Protein AF-A0A958E4Z6-F1 (afdb_monomer_lite)

Secondary structure (DSSP, 8-state):
-----------HHHHHHHHHTTTS---HHHHHHHHHHHHHHHHPPPTT---HHHHHHHHHHHHHHHHHHHTT-HHHHHHHHHHHHGGGGS-SS-GGGSTTHHHHHHHHHHHHHHHHHHTTS-GGG--HHHHHHHHHHTHHHHHHHHHHHHHHHHHTSHHHHHHHHH--

pLDDT: mean 76.45, std 14.53, range [32.19, 95.38]

Structure (mmCIF, N/CA/C/O backbone):
data_AF-A0A958E4Z6-F1
#
_entry.id   AF-A0A958E4Z6-F1
#
loop_
_atom_site.group_PDB
_atom_site.id
_atom_site.type_symbol
_atom_site.label_atom_id
_atom_site.label_alt_id
_atom_site.label_comp_id
_atom_site.label_asym_id
_atom_site.label_entity_id
_atom_site.label_seq_id
_atom_site.pdbx_PDB_ins_code
_atom_site.Cartn_x
_atom_site.Cartn_y
_atom_site.Cartn_z
_atom_site.occupancy
_atom_site.B_iso_or_equiv
_atom_site.auth_seq_id
_atom_site.auth_comp_id
_atom_site.auth_asym_id
_atom_site.auth_atom_id
_atom_site.pdbx_PDB_model_num
ATOM 1 N N . MET A 1 1 ? 41.060 19.691 -4.385 1.00 38.00 1 MET A N 1
ATOM 2 C CA . MET A 1 1 ? 39.970 18.973 -3.693 1.00 38.00 1 MET A CA 1
ATOM 3 C C . MET A 1 1 ? 38.693 19.755 -3.955 1.00 38.00 1 MET A C 1
ATOM 5 O O . MET A 1 1 ? 38.485 20.779 -3.323 1.00 38.00 1 MET A O 1
ATOM 9 N N . ALA A 1 2 ? 37.932 19.371 -4.981 1.00 32.19 2 ALA A N 1
ATOM 10 C CA . ALA A 1 2 ? 36.699 20.047 -5.381 1.00 32.19 2 ALA A CA 1
ATOM 11 C C . ALA A 1 2 ? 35.555 19.042 -5.245 1.00 32.19 2 ALA A C 1
ATOM 13 O O . ALA A 1 2 ? 35.605 17.959 -5.824 1.00 32.19 2 ALA A O 1
ATOM 14 N N . ILE A 1 3 ? 34.580 19.379 -4.406 1.00 45.16 3 ILE A N 1
ATOM 15 C CA . ILE A 1 3 ? 33.381 18.581 -4.171 1.00 45.16 3 ILE A CA 1
ATOM 16 C C . ILE A 1 3 ? 32.490 18.782 -5.397 1.00 45.16 3 ILE A C 1
ATOM 18 O O . ILE A 1 3 ? 31.992 19.882 -5.625 1.00 45.16 3 ILE A O 1
ATOM 22 N N . ALA A 1 4 ? 32.333 17.734 -6.206 1.00 42.41 4 ALA A N 1
ATOM 23 C CA . ALA A 1 4 ? 31.402 17.708 -7.327 1.00 42.41 4 ALA A CA 1
ATOM 24 C C . ALA A 1 4 ? 29.968 17.641 -6.781 1.00 42.41 4 ALA A C 1
ATOM 26 O O . ALA A 1 4 ? 29.368 16.575 -6.667 1.00 42.41 4 ALA A O 1
ATOM 27 N N . GLY A 1 5 ? 29.436 18.798 -6.388 1.00 42.38 5 GLY A N 1
ATOM 28 C CA . GLY A 1 5 ? 28.010 18.980 -6.164 1.00 42.38 5 GLY A CA 1
ATOM 29 C C . GLY A 1 5 ? 27.301 18.938 -7.511 1.00 42.38 5 GLY A C 1
ATOM 30 O O . GLY A 1 5 ? 27.161 19.968 -8.162 1.00 42.38 5 GLY A O 1
ATOM 31 N N . GLY A 1 6 ? 26.897 17.744 -7.947 1.00 41.69 6 GLY A N 1
ATOM 32 C CA . GLY A 1 6 ? 26.004 17.585 -9.087 1.00 41.69 6 GLY A CA 1
ATOM 33 C C . GLY A 1 6 ? 24.676 18.252 -8.762 1.00 41.69 6 GLY A C 1
ATOM 34 O O . GLY A 1 6 ? 23.868 17.698 -8.018 1.00 41.69 6 GLY A O 1
ATOM 35 N N . GLN A 1 7 ? 24.468 19.465 -9.270 1.00 43.22 7 GLN A N 1
ATOM 36 C CA . GLN A 1 7 ? 23.161 20.097 -9.216 1.00 43.22 7 GLN A CA 1
ATOM 37 C C . GLN A 1 7 ? 22.234 19.287 -10.118 1.00 43.22 7 GLN A C 1
ATOM 39 O O . GLN A 1 7 ? 22.425 19.223 -11.331 1.00 43.22 7 GLN A O 1
ATOM 44 N N . VAL A 1 8 ? 21.260 18.612 -9.511 1.00 53.00 8 VAL A N 1
ATOM 45 C CA . VAL A 1 8 ? 20.144 18.015 -10.240 1.00 53.00 8 VAL A CA 1
ATOM 46 C C . VAL A 1 8 ? 19.345 19.182 -10.813 1.00 53.00 8 VAL A C 1
ATOM 48 O O . VAL A 1 8 ? 18.490 19.747 -10.136 1.00 53.00 8 VAL A O 1
ATOM 51 N N . GLU A 1 9 ? 19.668 19.603 -12.035 1.00 51.69 9 GLU A N 1
ATOM 52 C CA . GLU A 1 9 ? 18.855 20.573 -12.760 1.00 51.69 9 GLU A CA 1
ATOM 53 C C . GLU A 1 9 ? 17.484 19.938 -13.021 1.00 51.69 9 GLU A C 1
ATOM 55 O O . GLU A 1 9 ? 17.344 19.002 -13.818 1.00 51.69 9 GLU A O 1
ATOM 60 N N . LEU A 1 10 ? 16.462 20.434 -12.314 1.00 56.69 10 LEU A N 1
ATOM 61 C CA . LEU A 1 10 ? 15.058 20.215 -12.654 1.00 56.69 10 LEU A CA 1
ATOM 62 C C . LEU A 1 10 ? 14.783 20.937 -13.984 1.00 56.69 10 LEU A C 1
ATOM 64 O O 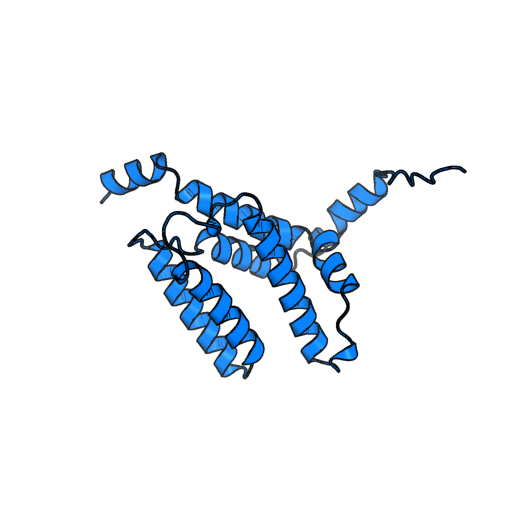. LEU A 1 10 ? 14.264 22.050 -14.018 1.00 56.69 10 LEU A O 1
ATOM 68 N N . SER A 1 11 ? 15.189 20.315 -15.091 1.00 67.69 11 SER A N 1
ATOM 69 C CA . SER A 1 11 ? 14.813 20.756 -16.431 1.00 67.69 11 SER A CA 1
ATOM 70 C C . SER A 1 11 ? 13.293 20.651 -16.584 1.00 67.69 11 SER A C 1
ATOM 72 O O . SER A 1 11 ? 12.691 19.642 -16.200 1.00 67.69 11 SER A O 1
ATOM 74 N N . ALA A 1 12 ? 12.676 21.685 -17.161 1.00 70.81 12 ALA A N 1
ATOM 75 C CA . ALA A 1 12 ? 11.253 21.695 -17.490 1.00 70.81 12 ALA A CA 1
ATOM 76 C C . ALA A 1 12 ? 10.862 20.479 -18.344 1.00 70.81 12 ALA A C 1
ATOM 78 O O . ALA A 1 12 ? 9.780 19.934 -18.160 1.00 70.81 12 ALA A O 1
ATOM 79 N N . ASP A 1 13 ? 11.774 19.982 -19.178 1.00 63.31 13 ASP A N 1
ATOM 80 C CA . ASP A 1 13 ? 11.551 18.808 -20.019 1.00 63.31 13 ASP A CA 1
ATOM 81 C C . ASP A 1 13 ? 11.427 17.530 -19.183 1.00 63.31 13 ASP A C 1
ATOM 83 O O . ASP A 1 13 ? 10.557 16.710 -19.451 1.00 63.31 13 ASP A O 1
ATOM 87 N N . LYS A 1 14 ? 12.206 17.400 -18.099 1.00 62.34 14 LYS A N 1
ATOM 88 C CA . LYS A 1 14 ? 12.083 16.285 -17.142 1.00 62.34 14 LYS A CA 1
ATOM 89 C C . LYS A 1 14 ? 10.817 16.382 -16.299 1.00 62.34 14 LYS A C 1
ATOM 91 O O . LYS A 1 14 ? 10.265 15.356 -15.922 1.00 62.34 14 LYS A O 1
ATOM 96 N N . LEU A 1 15 ? 10.351 17.594 -15.992 1.00 64.25 15 LEU A N 1
ATOM 97 C CA . LEU A 1 15 ? 9.071 17.803 -15.305 1.00 64.25 15 LEU A CA 1
ATOM 98 C C . LEU A 1 15 ? 7.885 17.484 -16.221 1.00 64.25 15 LEU A C 1
ATOM 100 O O . LEU A 1 15 ? 6.901 16.907 -15.767 1.00 64.25 15 LEU A O 1
ATOM 104 N N . ILE A 1 16 ? 7.986 17.837 -17.502 1.00 63.84 16 ILE A N 1
ATOM 105 C CA . ILE A 1 16 ? 6.994 17.531 -18.534 1.00 63.84 16 ILE A CA 1
ATOM 106 C C . ILE A 1 16 ? 6.989 16.027 -18.827 1.00 63.84 16 ILE A C 1
ATOM 108 O O . ILE A 1 16 ? 5.921 15.431 -18.873 1.00 63.84 16 ILE A O 1
ATOM 112 N N . GLU A 1 17 ? 8.150 15.383 -18.936 1.00 62.97 17 GLU A N 1
ATOM 113 C CA . GLU A 1 17 ? 8.277 13.925 -19.014 1.00 62.97 17 GLU A CA 1
ATOM 114 C C . GLU A 1 17 ? 7.684 13.263 -17.761 1.00 62.97 17 GLU A C 1
ATOM 116 O O . GLU A 1 17 ? 6.794 12.433 -17.882 1.00 62.97 17 GLU A O 1
ATOM 121 N N . PHE A 1 18 ? 8.045 13.705 -16.554 1.00 59.22 18 PHE A N 1
ATOM 122 C CA . PHE A 1 18 ? 7.473 13.223 -15.288 1.00 59.22 18 PHE A CA 1
ATOM 123 C C . PHE A 1 18 ? 5.944 13.380 -15.200 1.00 59.22 18 PHE A C 1
ATOM 125 O O . PHE A 1 18 ? 5.259 12.501 -14.669 1.00 59.22 18 PHE A O 1
ATOM 132 N N . ALA A 1 19 ? 5.399 14.485 -15.715 1.00 62.19 19 ALA A N 1
ATOM 133 C CA . ALA A 1 19 ? 3.962 14.741 -15.763 1.00 62.19 19 ALA A CA 1
ATOM 134 C C . ALA A 1 19 ? 3.253 13.882 -16.823 1.00 62.19 19 ALA A C 1
ATOM 136 O O . ALA A 1 19 ? 2.128 13.435 -16.600 1.00 62.19 19 ALA A O 1
ATOM 137 N N . ASN A 1 20 ? 3.917 13.620 -17.949 1.00 58.09 20 ASN A N 1
ATOM 138 C CA . ASN A 1 20 ? 3.346 12.900 -19.082 1.00 58.09 20 ASN A CA 1
ATOM 139 C C . ASN A 1 20 ? 3.538 11.375 -18.996 1.00 58.09 20 ASN A C 1
ATOM 141 O O . ASN A 1 20 ? 2.766 10.641 -19.600 1.00 58.09 20 ASN A O 1
ATOM 145 N N . HIS A 1 21 ? 4.510 10.871 -18.231 1.00 60.38 21 HIS A N 1
ATOM 146 C CA . HIS A 1 21 ? 4.896 9.452 -18.223 1.00 60.38 21 HIS A CA 1
ATOM 147 C C . HIS A 1 21 ? 3.928 8.483 -17.492 1.00 60.38 21 HIS A C 1
ATOM 149 O O . HIS A 1 21 ? 3.845 7.328 -17.906 1.00 60.38 21 HIS A O 1
ATOM 155 N N . PRO A 1 22 ? 3.158 8.866 -16.446 1.00 53.31 22 PRO A N 1
ATOM 156 C CA . PRO A 1 22 ? 2.192 7.961 -15.803 1.00 53.31 22 PRO A CA 1
ATOM 157 C C . PRO A 1 22 ? 0.745 8.143 -16.277 1.00 53.31 22 PRO A C 1
ATOM 159 O O . PRO A 1 22 ? -0.099 7.308 -15.958 1.00 53.31 22 PRO A O 1
ATOM 162 N N . LEU A 1 23 ? 0.446 9.233 -16.990 1.00 53.50 23 LEU A N 1
ATOM 163 C CA . LEU A 1 23 ? -0.899 9.566 -17.477 1.00 53.50 23 LEU A CA 1
ATOM 164 C C . LEU A 1 23 ? -1.094 9.263 -18.969 1.00 53.50 23 LEU A C 1
ATOM 166 O O . LEU A 1 23 ? -2.207 9.424 -19.464 1.00 53.50 23 LEU A O 1
ATOM 170 N N . HIS A 1 24 ? -0.039 8.841 -19.679 1.00 52.75 24 HIS A N 1
ATOM 171 C CA . HIS A 1 24 ? -0.078 8.668 -21.133 1.00 52.75 24 HIS A CA 1
ATOM 172 C C . HIS A 1 24 ? -1.105 7.628 -21.593 1.00 52.75 24 HIS A C 1
ATOM 174 O O . HIS A 1 24 ? -1.703 7.788 -22.655 1.00 52.75 24 HIS A O 1
ATOM 180 N N . ASP A 1 25 ? -1.402 6.635 -20.758 1.00 48.28 25 ASP A N 1
ATOM 181 C CA . ASP A 1 25 ? -2.450 5.677 -21.054 1.00 48.28 25 ASP A CA 1
ATOM 182 C C . ASP A 1 25 ? -3.530 5.824 -19.985 1.00 48.28 25 ASP A C 1
ATOM 184 O O . ASP A 1 25 ? -3.322 5.483 -18.819 1.00 48.28 25 ASP A O 1
ATOM 188 N N . GLY A 1 26 ? -4.717 6.288 -20.379 1.00 56.81 26 GLY A N 1
ATOM 189 C CA . GLY A 1 26 ? -5.963 6.145 -19.616 1.00 56.81 26 GLY A CA 1
ATOM 190 C C . GLY A 1 26 ? -6.376 4.676 -19.446 1.00 56.81 26 GLY A C 1
ATOM 191 O O . GLY A 1 26 ? -7.542 4.327 -19.621 1.00 56.81 26 GLY A O 1
ATOM 192 N N . ASP A 1 27 ? -5.410 3.805 -19.157 1.00 73.81 27 ASP A N 1
ATOM 193 C CA . ASP A 1 27 ? -5.569 2.393 -18.904 1.00 73.81 27 ASP A CA 1
ATOM 194 C C . ASP A 1 27 ? -6.407 2.252 -17.636 1.00 73.81 27 ASP A C 1
ATOM 196 O O . ASP A 1 27 ? -5.992 2.584 -16.519 1.00 73.81 27 ASP A O 1
ATOM 200 N N . VAL A 1 28 ? -7.627 1.757 -17.832 1.00 77.38 28 VAL A N 1
ATOM 201 C CA . VAL A 1 28 ? -8.582 1.430 -16.773 1.00 77.38 28 VAL A CA 1
ATOM 202 C C . VAL A 1 28 ? -7.897 0.619 -15.673 1.00 77.38 28 VAL A C 1
ATOM 204 O O . VAL A 1 28 ? -8.206 0.804 -14.498 1.00 77.38 28 VAL A O 1
ATOM 207 N N . ARG A 1 29 ? -6.907 -0.218 -16.011 1.00 79.19 29 ARG A N 1
ATOM 208 C CA . ARG A 1 29 ? -6.113 -0.966 -15.034 1.00 79.19 29 ARG A CA 1
ATOM 209 C C . ARG A 1 29 ? -5.346 -0.058 -14.072 1.00 79.19 29 ARG A C 1
ATOM 211 O O . ARG A 1 29 ? -5.394 -0.302 -12.868 1.00 79.19 29 ARG A O 1
ATOM 218 N N . THR A 1 30 ? -4.669 0.979 -14.563 1.00 82.50 30 THR A N 1
ATOM 219 C CA . THR A 1 30 ? -3.934 1.942 -13.724 1.00 82.50 30 THR A CA 1
ATOM 220 C C . THR A 1 30 ? -4.888 2.654 -12.771 1.00 82.50 30 THR A C 1
ATOM 222 O O . THR A 1 30 ? -4.624 2.710 -11.570 1.00 82.50 30 THR A O 1
ATOM 225 N N . LEU A 1 31 ? -6.045 3.102 -13.269 1.00 83.94 31 LEU A N 1
ATOM 226 C CA . LEU A 1 31 ? -7.076 3.735 -12.441 1.00 83.94 31 LEU A CA 1
ATOM 227 C C . LEU A 1 31 ? -7.629 2.783 -11.375 1.00 83.94 31 LEU A C 1
ATOM 229 O O . LEU A 1 31 ? -7.743 3.170 -10.214 1.00 83.94 31 LEU A O 1
ATOM 233 N N . LEU A 1 32 ? -7.929 1.533 -11.737 1.00 86.12 32 LEU A N 1
ATOM 234 C CA . LEU A 1 32 ? -8.407 0.520 -10.793 1.00 86.12 32 LEU A CA 1
ATOM 235 C C . LEU A 1 32 ? -7.374 0.230 -9.698 1.00 86.12 32 LEU A C 1
ATOM 237 O O . LEU A 1 32 ? -7.748 0.108 -8.533 1.00 86.12 32 LEU A O 1
ATOM 241 N N . ILE A 1 33 ? -6.085 0.168 -10.045 1.00 85.75 33 ILE A N 1
ATOM 242 C CA . ILE A 1 33 ? -4.998 -0.016 -9.073 1.00 85.75 33 ILE A CA 1
ATOM 243 C C . ILE A 1 33 ? -4.892 1.202 -8.146 1.00 85.75 33 ILE A C 1
ATOM 245 O O . ILE A 1 33 ? -4.808 1.030 -6.930 1.00 85.75 33 ILE A O 1
ATOM 249 N N . CYS A 1 34 ? -4.952 2.426 -8.680 1.00 88.06 34 CYS A N 1
ATOM 250 C CA . CYS A 1 34 ? -4.962 3.643 -7.867 1.00 88.06 34 CYS A CA 1
ATOM 251 C C . CYS A 1 34 ? -6.152 3.662 -6.898 1.00 88.06 34 CYS A C 1
ATOM 253 O O . CYS A 1 34 ? -5.957 3.880 -5.705 1.00 88.06 34 CYS A O 1
ATOM 255 N N . ILE A 1 35 ? -7.364 3.365 -7.379 1.00 88.06 35 ILE A N 1
ATOM 256 C CA . ILE A 1 35 ? -8.569 3.279 -6.540 1.00 88.06 35 ILE A CA 1
ATOM 257 C C . ILE A 1 35 ? -8.383 2.223 -5.449 1.00 88.06 35 ILE A C 1
ATOM 259 O O . ILE A 1 35 ? -8.680 2.497 -4.287 1.00 88.06 35 ILE A O 1
ATOM 263 N N . ALA A 1 36 ? -7.856 1.046 -5.797 1.00 87.50 36 ALA A N 1
ATOM 264 C CA . ALA A 1 36 ? -7.600 -0.022 -4.840 1.00 87.50 36 ALA A CA 1
ATOM 265 C C . ALA A 1 36 ? -6.608 0.410 -3.749 1.00 87.50 36 ALA A C 1
ATOM 267 O O . ALA A 1 36 ? -6.890 0.205 -2.568 1.00 87.50 36 ALA A O 1
ATOM 268 N N . PHE A 1 37 ? -5.493 1.058 -4.108 1.00 89.88 37 PHE A N 1
ATOM 269 C CA . PHE A 1 37 ? -4.532 1.579 -3.129 1.00 89.88 37 PHE A CA 1
ATOM 270 C C . PHE A 1 37 ? -5.130 2.672 -2.249 1.00 89.88 37 PHE A C 1
ATOM 272 O O . PHE A 1 37 ? -4.984 2.619 -1.026 1.00 89.88 37 PHE A O 1
ATOM 279 N N . THR A 1 38 ? -5.841 3.632 -2.841 1.00 89.75 38 THR A N 1
ATOM 280 C CA . THR A 1 38 ? -6.488 4.709 -2.091 1.00 89.75 38 THR A CA 1
ATOM 281 C C . THR A 1 38 ? -7.526 4.155 -1.119 1.00 89.75 38 THR A C 1
ATOM 283 O O . THR A 1 38 ? -7.537 4.554 0.043 1.00 89.75 38 THR A O 1
ATOM 286 N N . TRP A 1 39 ? -8.362 3.203 -1.542 1.00 86.81 39 TRP A N 1
ATOM 287 C CA . TRP A 1 39 ? -9.345 2.555 -0.669 1.00 86.81 39 TRP A CA 1
ATOM 288 C C . TRP A 1 39 ? -8.699 1.727 0.428 1.00 86.81 39 TRP A C 1
ATOM 290 O O . TRP A 1 39 ? -9.118 1.825 1.580 1.00 86.81 39 TRP A O 1
ATOM 300 N N . PHE A 1 40 ? -7.686 0.927 0.091 1.00 86.94 40 PHE A N 1
ATOM 301 C CA . PHE A 1 40 ? -6.973 0.120 1.071 1.00 86.94 40 PHE A CA 1
ATOM 302 C C . PHE A 1 40 ? -6.366 1.005 2.164 1.00 86.94 40 PHE A C 1
ATOM 304 O O . PHE A 1 40 ? -6.551 0.716 3.342 1.00 86.94 40 PHE A O 1
ATOM 311 N N . MET A 1 41 ? -5.724 2.115 1.785 1.00 89.00 41 MET A N 1
ATOM 312 C CA . MET A 1 41 ? -5.149 3.065 2.740 1.00 89.00 41 MET A CA 1
ATOM 313 C C . MET A 1 41 ? -6.200 3.842 3.527 1.00 89.00 41 MET A C 1
ATOM 315 O O . MET A 1 41 ? -6.046 4.010 4.730 1.00 89.00 41 MET A O 1
ATOM 319 N N . ALA A 1 42 ? -7.286 4.277 2.883 1.00 85.38 42 ALA A N 1
ATOM 320 C CA . ALA A 1 42 ? -8.360 5.012 3.549 1.00 85.38 42 ALA A CA 1
ATOM 321 C C . ALA A 1 42 ? -9.101 4.151 4.585 1.00 85.38 42 ALA A C 1
ATOM 323 O O . ALA A 1 42 ? -9.495 4.637 5.646 1.00 85.38 42 ALA A O 1
ATOM 324 N N . LEU A 1 43 ? -9.300 2.866 4.274 1.00 81.69 43 LEU A N 1
ATOM 325 C CA . LEU A 1 43 ? -9.983 1.904 5.139 1.00 81.69 43 LEU A CA 1
ATOM 326 C C . LEU A 1 43 ? -9.047 1.196 6.116 1.00 81.69 43 LEU A C 1
ATOM 328 O O . LEU A 1 43 ? -9.553 0.453 6.961 1.00 81.69 43 LEU A O 1
ATOM 332 N N . PHE A 1 44 ? -7.729 1.395 6.000 1.00 82.75 44 PHE A N 1
ATOM 333 C CA . PHE A 1 44 ? -6.747 0.741 6.856 1.00 82.75 44 PHE A CA 1
ATOM 334 C C . PHE A 1 44 ? -7.154 0.945 8.322 1.00 82.75 44 PHE A C 1
ATOM 336 O O . PHE A 1 44 ? -7.440 2.076 8.724 1.00 82.75 44 PHE A O 1
ATOM 343 N N . PRO A 1 45 ? -7.345 -0.134 9.096 1.00 71.88 45 PRO A N 1
ATOM 344 C CA . PRO A 1 45 ? -8.154 -0.044 10.291 1.00 71.88 45 PRO A CA 1
ATOM 345 C C . PRO A 1 45 ? -7.341 0.587 11.412 1.00 71.88 45 PRO A C 1
ATOM 347 O O . PRO A 1 45 ? -6.248 0.124 11.726 1.00 71.88 45 PRO A O 1
ATOM 350 N N . ASP A 1 46 ? -7.919 1.592 12.064 1.00 69.75 46 ASP A N 1
ATOM 351 C CA . ASP A 1 46 ? -7.444 1.998 13.380 1.00 69.75 46 ASP A CA 1
ATOM 352 C C . ASP A 1 46 ? -7.901 0.955 14.416 1.00 69.75 46 ASP A C 1
ATOM 354 O O . ASP A 1 46 ? -9.047 0.480 14.396 1.00 69.75 46 ASP A O 1
ATOM 358 N N . VAL A 1 47 ? -6.988 0.580 15.306 1.00 57.31 47 VAL A N 1
ATOM 359 C CA . VAL A 1 47 ? -7.153 -0.478 16.315 1.00 57.31 47 VAL A CA 1
ATOM 360 C C . VAL A 1 47 ? -8.259 -0.126 17.302 1.00 57.31 47 VAL A C 1
ATOM 362 O O . VAL A 1 47 ? -9.003 -0.999 17.755 1.00 57.31 47 VAL A O 1
ATOM 365 N N . ASP A 1 48 ? -8.421 1.165 17.576 1.00 59.25 48 ASP A N 1
ATOM 366 C CA . ASP A 1 48 ? -9.168 1.646 18.733 1.00 59.25 48 ASP A CA 1
ATOM 367 C C . ASP A 1 48 ? -10.660 1.912 18.476 1.00 59.25 48 ASP A C 1
ATOM 369 O O . ASP A 1 48 ? -11.376 2.317 19.393 1.00 59.25 48 ASP A O 1
ATOM 373 N N . THR A 1 49 ? -11.185 1.679 17.263 1.00 58.25 49 THR A N 1
ATOM 374 C CA . THR A 1 49 ? -12.593 2.000 16.957 1.00 58.25 49 THR A CA 1
ATOM 375 C C . THR A 1 49 ? -13.414 0.805 16.463 1.00 58.25 49 THR A C 1
ATOM 377 O O . THR A 1 49 ? -13.128 0.184 15.440 1.00 58.25 49 THR A O 1
ATOM 380 N N . GLU A 1 50 ? -14.521 0.505 17.157 1.00 65.25 50 GLU A N 1
ATOM 381 C CA . GLU A 1 50 ? -15.609 -0.380 16.697 1.00 65.25 50 GLU A CA 1
ATOM 382 C C . GLU A 1 50 ? -16.373 0.273 15.525 1.00 65.25 50 GLU A C 1
ATOM 384 O O . GLU A 1 50 ? -17.533 0.673 15.626 1.00 65.25 50 GLU A O 1
ATOM 389 N N . SER A 1 51 ? -15.704 0.458 14.387 1.00 70.81 51 SER A N 1
ATOM 390 C CA . SER A 1 51 ? -16.217 1.261 13.280 1.00 70.81 51 SER A CA 1
ATOM 391 C C . SER A 1 51 ? -16.669 0.410 12.082 1.00 70.81 51 SER A C 1
ATOM 393 O O . SER A 1 51 ? -16.179 -0.694 11.831 1.00 70.81 51 SER A O 1
ATOM 395 N N . ARG A 1 52 ? -17.645 0.924 11.312 1.00 75.38 52 ARG A N 1
ATOM 396 C CA . ARG A 1 52 ? -18.067 0.320 10.031 1.00 75.38 52 ARG A CA 1
ATOM 397 C C . ARG A 1 52 ? -16.881 0.162 9.049 1.00 75.38 52 ARG A C 1
ATOM 399 O O . ARG A 1 52 ? -16.760 -0.939 8.514 1.00 75.38 52 ARG A O 1
ATOM 406 N N . PRO A 1 53 ? -15.980 1.157 8.870 1.00 75.25 53 PRO A N 1
ATOM 407 C CA . PRO A 1 53 ? -14.766 1.009 8.058 1.00 75.25 53 PRO A CA 1
ATOM 408 C C . PRO A 1 53 ? -13.865 -0.148 8.497 1.00 75.25 53 PRO A C 1
ATOM 410 O O . PRO A 1 53 ? -13.471 -0.942 7.649 1.00 75.25 53 PRO A O 1
ATOM 413 N N . ARG A 1 54 ? -13.642 -0.340 9.809 1.00 78.81 54 ARG A N 1
ATOM 414 C CA . ARG A 1 54 ? -12.879 -1.490 10.329 1.00 78.81 54 ARG A CA 1
ATOM 415 C C . ARG A 1 54 ? -13.476 -2.813 9.852 1.00 78.81 54 ARG A C 1
ATOM 417 O O . ARG A 1 54 ? -12.762 -3.661 9.323 1.00 78.81 54 ARG A O 1
ATOM 424 N N . LYS A 1 55 ? -14.793 -2.995 10.006 1.00 83.69 55 LYS A N 1
ATOM 425 C CA . LYS A 1 55 ? -15.489 -4.216 9.554 1.00 83.69 55 LYS A CA 1
ATOM 426 C C . LYS A 1 55 ? -15.385 -4.398 8.035 1.00 83.69 55 LYS A C 1
ATOM 428 O O . LYS A 1 55 ? -15.212 -5.524 7.579 1.00 83.69 55 LYS A O 1
ATOM 433 N N . MET A 1 56 ? -15.479 -3.315 7.261 1.00 83.62 56 MET A N 1
ATOM 434 C CA . MET A 1 56 ? -15.315 -3.358 5.804 1.00 83.62 56 MET A CA 1
ATOM 435 C C . MET A 1 56 ? -13.897 -3.757 5.398 1.00 83.62 56 MET A C 1
ATOM 437 O O . MET A 1 56 ? -13.759 -4.631 4.548 1.00 83.62 56 MET A O 1
ATOM 441 N N . PHE A 1 57 ? -12.867 -3.202 6.041 1.00 87.00 57 PHE A N 1
ATOM 442 C CA . PHE A 1 57 ? -11.477 -3.573 5.788 1.00 87.00 57 PHE A CA 1
ATOM 443 C C . PHE A 1 57 ? -11.242 -5.062 6.018 1.00 87.00 57 PHE A C 1
ATOM 445 O O . PHE A 1 57 ? -10.750 -5.740 5.128 1.00 87.00 57 PHE A O 1
ATOM 452 N N . HIS A 1 58 ? -11.655 -5.602 7.168 1.00 87.38 58 HIS A N 1
ATOM 453 C CA . HIS A 1 58 ? -11.427 -7.018 7.476 1.00 87.38 58 HIS A CA 1
ATOM 454 C C . HIS A 1 58 ? -12.183 -7.946 6.513 1.00 87.38 58 HIS A C 1
ATOM 456 O O . HIS A 1 58 ? -11.662 -8.990 6.131 1.00 87.38 58 HIS A O 1
ATOM 462 N N . ARG A 1 59 ? -13.385 -7.554 6.062 1.00 90.75 59 ARG A N 1
ATOM 463 C CA . ARG A 1 59 ? -14.120 -8.280 5.012 1.00 90.75 59 ARG A CA 1
ATOM 464 C C . ARG A 1 59 ? -13.386 -8.233 3.671 1.00 90.75 59 ARG A C 1
ATOM 466 O O . ARG A 1 59 ? -13.246 -9.269 3.032 1.00 90.75 59 ARG A O 1
ATOM 473 N N . ALA A 1 60 ? -12.901 -7.062 3.261 1.00 88.31 60 ALA A N 1
ATOM 474 C CA . ALA A 1 60 ? -12.131 -6.904 2.029 1.00 88.31 60 ALA A CA 1
ATOM 475 C C . ALA A 1 60 ? -10.807 -7.682 2.087 1.00 88.31 60 ALA A C 1
ATOM 477 O O . ALA A 1 60 ? -10.467 -8.379 1.136 1.00 88.31 60 ALA A O 1
ATOM 478 N N . ALA A 1 61 ? -10.106 -7.635 3.221 1.00 90.62 61 ALA A N 1
ATOM 479 C CA . ALA A 1 61 ? -8.883 -8.388 3.461 1.00 90.62 61 ALA A CA 1
ATOM 480 C C . ALA A 1 61 ? -9.132 -9.901 3.399 1.00 90.62 61 ALA A C 1
ATOM 482 O O . ALA A 1 61 ? -8.376 -10.615 2.750 1.00 90.62 61 ALA A O 1
ATOM 483 N N . PHE A 1 62 ? -10.225 -10.390 3.995 1.00 93.38 62 PHE A N 1
ATOM 484 C CA . PHE A 1 62 ? -10.620 -11.797 3.905 1.00 93.38 62 PHE A CA 1
ATOM 485 C C . PHE A 1 62 ? -10.885 -12.239 2.458 1.00 93.38 62 PHE A C 1
ATOM 487 O O . PHE A 1 62 ? -10.398 -13.287 2.030 1.00 93.38 62 PHE A O 1
ATOM 494 N N . VAL A 1 63 ? -11.606 -11.426 1.678 1.00 94.69 63 VAL A N 1
ATOM 495 C CA . VAL A 1 63 ? -11.833 -11.691 0.248 1.00 94.69 63 VAL A CA 1
ATOM 496 C C . VAL A 1 63 ? -10.509 -11.703 -0.519 1.00 94.69 63 VAL A C 1
ATOM 498 O O . VAL A 1 63 ? -10.260 -12.643 -1.267 1.00 94.69 63 VAL A O 1
ATOM 501 N N . ALA A 1 64 ? -9.632 -10.719 -0.302 1.00 90.00 64 ALA A N 1
ATOM 502 C CA . ALA A 1 64 ? -8.327 -10.651 -0.960 1.00 90.00 64 ALA A CA 1
ATOM 503 C C . ALA A 1 64 ? -7.451 -11.878 -0.647 1.00 90.00 64 ALA A C 1
ATOM 505 O O . ALA A 1 64 ? -6.893 -12.478 -1.562 1.00 90.00 64 ALA A O 1
ATOM 506 N N . ILE A 1 65 ? -7.394 -12.305 0.618 1.00 93.31 65 ILE A N 1
ATOM 507 C CA . ILE A 1 65 ? -6.685 -13.524 1.039 1.00 93.31 65 ILE A CA 1
ATOM 508 C C . ILE A 1 65 ? -7.271 -14.759 0.345 1.00 93.31 65 ILE A C 1
ATOM 510 O O . ILE A 1 65 ? -6.520 -15.591 -0.156 1.00 93.31 65 ILE A O 1
ATOM 514 N N . THR A 1 66 ? -8.600 -14.859 0.259 1.00 95.00 66 THR A N 1
ATOM 515 C CA . THR A 1 66 ? -9.281 -15.979 -0.412 1.00 95.00 66 THR A CA 1
ATOM 516 C C . THR A 1 66 ? -8.949 -16.027 -1.907 1.00 95.00 66 THR A C 1
ATOM 518 O O . THR A 1 66 ? -8.697 -17.102 -2.448 1.00 95.00 66 THR A O 1
ATOM 521 N N . ILE A 1 67 ? -8.897 -14.868 -2.572 1.00 92.44 67 ILE A N 1
ATOM 522 C CA . ILE A 1 67 ? -8.488 -14.755 -3.978 1.00 92.44 67 ILE A CA 1
ATOM 523 C C . ILE A 1 67 ? -7.032 -15.208 -4.149 1.00 92.44 67 ILE A C 1
ATOM 525 O O . ILE A 1 67 ? -6.748 -16.030 -5.016 1.00 92.44 67 ILE A O 1
ATOM 529 N N . LEU A 1 68 ? -6.111 -14.720 -3.311 1.00 90.94 68 LEU A N 1
ATOM 530 C CA . LEU A 1 68 ? -4.695 -15.103 -3.378 1.00 90.94 68 LEU A CA 1
ATOM 531 C C . LEU A 1 68 ? -4.499 -16.606 -3.145 1.00 90.94 68 LEU A C 1
ATOM 533 O O . LEU A 1 68 ? -3.721 -17.238 -3.858 1.00 90.94 68 LEU A O 1
ATOM 537 N N . TRP A 1 69 ? -5.244 -17.187 -2.201 1.00 93.69 69 TRP A N 1
ATOM 538 C CA . TRP A 1 69 ? -5.260 -18.628 -1.961 1.00 93.69 69 TRP A CA 1
ATOM 539 C C . TRP A 1 69 ? -5.740 -19.412 -3.190 1.00 93.69 69 TRP A C 1
ATOM 541 O O . TRP A 1 69 ? -5.080 -20.369 -3.587 1.00 93.69 69 TRP A O 1
ATOM 551 N N . TYR A 1 70 ? -6.834 -18.980 -3.828 1.00 95.38 70 TYR A N 1
ATOM 552 C CA . TYR A 1 70 ? -7.378 -19.624 -5.031 1.00 95.38 70 TYR A CA 1
ATOM 553 C C . TYR A 1 70 ? -6.374 -19.644 -6.194 1.00 95.38 70 TYR A C 1
ATOM 555 O O . TYR A 1 70 ? -6.282 -20.630 -6.923 1.00 95.38 70 TYR A O 1
ATOM 563 N N . PHE A 1 71 ? -5.578 -18.582 -6.340 1.00 91.06 71 PHE A N 1
ATOM 564 C CA . PHE A 1 71 ? -4.522 -18.491 -7.352 1.00 91.06 71 PHE A CA 1
ATOM 565 C C . PHE A 1 71 ? -3.182 -19.114 -6.922 1.00 91.06 71 PHE A C 1
ATOM 567 O O . PHE A 1 71 ? -2.192 -18.964 -7.634 1.00 91.06 71 PHE A O 1
ATOM 574 N N . ASN A 1 72 ? -3.130 -19.823 -5.787 1.00 89.19 72 ASN A N 1
ATOM 575 C CA . ASN A 1 72 ? -1.915 -20.419 -5.209 1.00 89.19 72 ASN A CA 1
ATOM 576 C C . ASN A 1 72 ? -0.778 -19.409 -4.948 1.00 89.19 72 ASN A C 1
ATOM 578 O O . ASN A 1 72 ? 0.393 -19.777 -4.873 1.00 89.19 72 ASN A O 1
ATOM 582 N N . ALA A 1 73 ? -1.110 -18.127 -4.780 1.00 84.56 73 ALA A N 1
ATOM 583 C CA . ALA A 1 73 ? -0.156 -17.050 -4.530 1.00 84.56 73 ALA A CA 1
ATOM 584 C C . ALA A 1 73 ? 0.166 -16.938 -3.028 1.00 84.56 73 ALA A C 1
ATOM 586 O O . ALA A 1 73 ? -0.068 -15.902 -2.401 1.00 84.56 73 ALA A O 1
ATOM 587 N N . TYR A 1 74 ? 0.661 -18.023 -2.426 1.00 87.88 74 TYR A N 1
ATOM 588 C CA . TYR A 1 74 ? 0.787 -18.142 -0.969 1.00 87.88 74 TYR A CA 1
ATOM 589 C C . TYR A 1 74 ? 1.788 -17.162 -0.347 1.00 87.88 74 TYR A C 1
ATOM 591 O O . TYR A 1 74 ? 1.549 -16.680 0.759 1.00 87.88 74 TYR A O 1
ATOM 599 N N . ASP A 1 75 ? 2.855 -16.803 -1.061 1.00 83.94 75 ASP A N 1
ATOM 600 C CA . ASP A 1 75 ? 3.830 -15.818 -0.579 1.00 83.94 75 ASP A CA 1
ATOM 601 C C . ASP A 1 75 ? 3.202 -14.422 -0.477 1.00 83.94 75 ASP A C 1
ATOM 603 O O . ASP A 1 75 ? 3.300 -13.748 0.551 1.00 83.94 75 ASP A O 1
ATOM 607 N N . LEU A 1 76 ? 2.475 -14.008 -1.522 1.00 83.12 76 LEU A N 1
ATOM 608 C CA . LEU A 1 76 ? 1.732 -12.746 -1.533 1.00 83.12 76 LEU A CA 1
ATOM 609 C C . LEU A 1 76 ? 0.605 -12.758 -0.500 1.00 83.12 76 LEU A C 1
ATOM 611 O O . LEU A 1 76 ? 0.368 -11.748 0.159 1.00 83.12 76 LEU A O 1
ATOM 615 N N . MET A 1 77 ? -0.060 -13.901 -0.325 1.00 89.50 77 MET A N 1
ATOM 616 C CA . MET A 1 77 ? -1.067 -14.098 0.713 1.00 89.50 77 MET A CA 1
ATOM 617 C C . MET A 1 77 ? -0.473 -13.884 2.107 1.00 89.50 77 MET A C 1
ATOM 619 O O . MET A 1 77 ? -1.061 -13.155 2.903 1.00 89.50 77 MET A O 1
ATOM 623 N N . ALA A 1 78 ? 0.688 -14.476 2.398 1.00 88.38 78 ALA A N 1
ATOM 624 C CA . ALA A 1 78 ? 1.365 -14.328 3.681 1.00 88.38 78 ALA A CA 1
ATOM 625 C C . ALA A 1 78 ? 1.785 -12.873 3.928 1.00 88.38 78 ALA A C 1
ATOM 627 O O . ALA A 1 78 ? 1.480 -12.321 4.985 1.00 88.38 78 ALA A O 1
ATOM 628 N N . LEU A 1 79 ? 2.407 -12.222 2.938 1.00 87.50 79 LEU A N 1
ATOM 629 C CA . LEU A 1 79 ? 2.782 -10.808 3.023 1.00 87.50 79 LEU A CA 1
ATOM 630 C C . LEU A 1 79 ? 1.562 -9.910 3.260 1.00 87.50 79 LEU A C 1
ATOM 632 O O . LEU A 1 79 ? 1.571 -9.071 4.160 1.00 87.50 79 LEU A O 1
ATOM 636 N N . PHE A 1 80 ? 0.489 -10.112 2.495 1.00 87.94 80 PHE A N 1
ATOM 637 C CA . PHE A 1 80 ? -0.738 -9.336 2.636 1.00 87.94 80 PHE A CA 1
ATOM 638 C C . PHE A 1 80 ? -1.394 -9.555 4.003 1.00 87.94 80 PHE A C 1
ATOM 640 O O . PHE A 1 80 ? -1.802 -8.591 4.650 1.00 87.94 80 PHE A O 1
ATOM 647 N N . ALA A 1 81 ? -1.464 -10.802 4.475 1.00 89.75 81 ALA A N 1
ATOM 648 C CA . ALA A 1 81 ? -2.014 -11.127 5.785 1.00 89.75 81 ALA A CA 1
ATOM 649 C C . ALA A 1 81 ? -1.207 -10.473 6.917 1.00 89.75 81 ALA A C 1
ATOM 651 O O . ALA A 1 81 ? -1.810 -9.889 7.815 1.00 89.75 81 ALA A O 1
ATOM 652 N N . LEU A 1 82 ? 0.132 -10.496 6.846 1.00 88.62 82 LEU A N 1
ATOM 653 C CA . LEU A 1 82 ? 1.010 -9.819 7.809 1.00 88.62 82 LEU A CA 1
ATOM 654 C C . LEU A 1 82 ? 0.742 -8.310 7.863 1.00 88.62 82 LEU A C 1
ATOM 656 O O . LEU A 1 82 ? 0.616 -7.741 8.946 1.00 88.62 82 LEU A O 1
ATOM 660 N N . VAL A 1 83 ? 0.598 -7.665 6.704 1.00 87.12 83 VAL A N 1
ATOM 661 C CA . VAL A 1 83 ? 0.263 -6.235 6.633 1.00 87.12 83 VAL A CA 1
ATOM 662 C C . VAL A 1 83 ? -1.142 -5.964 7.179 1.00 87.12 83 VAL A C 1
ATOM 664 O O . VAL A 1 83 ? -1.341 -4.995 7.909 1.00 87.12 83 VAL A O 1
ATOM 667 N N . ALA A 1 84 ? -2.118 -6.821 6.873 1.00 87.62 84 ALA A N 1
ATOM 668 C CA . ALA A 1 84 ? -3.500 -6.658 7.319 1.00 87.62 84 ALA A CA 1
ATOM 669 C C . ALA A 1 84 ? -3.663 -6.799 8.842 1.00 87.62 84 ALA A C 1
ATOM 671 O O . ALA A 1 84 ? -4.533 -6.145 9.416 1.00 87.62 84 ALA A O 1
ATOM 672 N N . ILE A 1 85 ? -2.832 -7.619 9.500 1.00 86.62 85 ILE A N 1
ATOM 673 C CA . ILE A 1 85 ? -2.826 -7.748 10.966 1.00 86.62 85 ILE A CA 1
ATOM 674 C C . ILE A 1 85 ? -1.941 -6.712 11.663 1.00 86.62 85 ILE A C 1
ATOM 676 O O . ILE A 1 85 ? -2.070 -6.543 12.872 1.00 86.62 85 ILE A O 1
ATOM 680 N N . ALA A 1 86 ? -1.069 -6.006 10.937 1.00 83.38 86 ALA A N 1
ATOM 681 C CA . ALA A 1 86 ? -0.130 -5.037 11.506 1.00 83.38 86 ALA A CA 1
ATOM 682 C C . ALA A 1 86 ? -0.770 -3.978 12.430 1.00 83.38 86 ALA A C 1
ATOM 684 O O . ALA A 1 86 ? -0.144 -3.633 13.435 1.00 83.38 86 ALA A O 1
ATOM 685 N N . PRO A 1 87 ? -2.005 -3.494 12.183 1.00 76.94 87 PRO A N 1
ATOM 686 C CA . PRO A 1 87 ? -2.699 -2.626 13.128 1.00 76.94 87 PRO A CA 1
ATOM 687 C C . PRO A 1 87 ? -2.859 -3.288 14.496 1.00 76.94 87 PRO A C 1
ATOM 689 O O . PRO A 1 87 ? -2.489 -2.705 15.505 1.00 76.94 87 PRO A O 1
ATOM 692 N N . LEU A 1 88 ? -3.307 -4.546 14.545 1.00 78.19 88 LEU A N 1
ATOM 693 C CA . LEU A 1 88 ? -3.634 -5.270 15.783 1.00 78.19 88 LEU A CA 1
ATOM 694 C C . LEU A 1 88 ? -2.436 -5.457 16.730 1.00 78.19 88 LEU A C 1
ATOM 696 O O . LEU A 1 88 ? -2.630 -5.781 17.900 1.00 78.19 88 LEU A O 1
ATOM 700 N N . LEU A 1 89 ? -1.209 -5.275 16.235 1.00 76.81 89 LEU A N 1
ATOM 701 C CA . LEU A 1 89 ? 0.025 -5.479 16.992 1.00 76.81 89 LEU A CA 1
ATOM 702 C C . LEU A 1 89 ? 0.374 -4.316 17.932 1.00 76.81 89 LEU A C 1
ATOM 704 O O . LEU A 1 89 ? 1.300 -4.446 18.733 1.00 76.81 89 LEU A O 1
ATOM 708 N N . HIS A 1 90 ? -0.338 -3.189 17.868 1.00 68.94 90 HIS A N 1
ATOM 709 C CA . HIS A 1 90 ? -0.060 -2.039 18.726 1.00 68.94 90 HIS A CA 1
ATOM 710 C C . HIS A 1 90 ? -1.335 -1.423 19.318 1.00 68.94 90 HIS A C 1
ATOM 712 O O . HIS A 1 90 ? -2.405 -1.511 18.730 1.00 68.94 90 HIS A O 1
ATOM 718 N N . LYS A 1 91 ? -1.229 -0.800 20.498 1.00 60.62 91 LYS A N 1
ATOM 719 C CA . LYS A 1 91 ? -2.323 -0.054 21.147 1.00 60.62 91 LYS A CA 1
ATOM 720 C C . LYS A 1 91 ? -2.196 1.437 20.826 1.00 60.6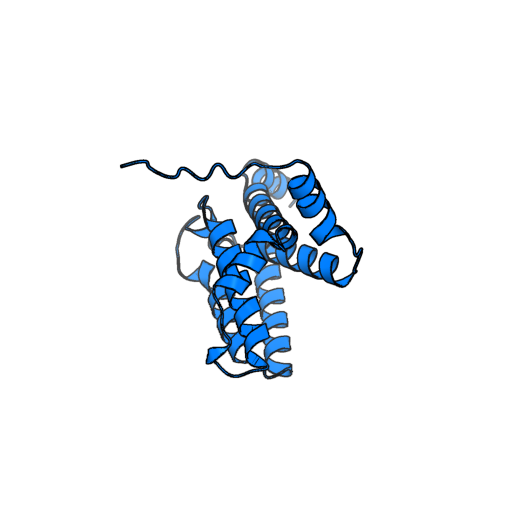2 91 LYS A C 1
ATOM 722 O O . LYS A 1 91 ? -1.079 1.939 20.849 1.00 60.62 91 LYS A O 1
ATOM 727 N N . HIS A 1 92 ? -3.329 2.126 20.658 1.00 54.56 92 HIS A N 1
ATOM 728 C CA . HIS A 1 92 ? -3.455 3.589 20.594 1.00 54.56 92 HIS A CA 1
ATOM 729 C C . HIS A 1 92 ? -2.800 4.310 19.415 1.00 54.56 92 HIS A C 1
ATOM 731 O O . HIS A 1 92 ? -1.591 4.501 19.435 1.00 54.56 92 HIS A O 1
ATOM 737 N N . ARG A 1 93 ? -3.626 4.783 18.450 1.00 60.72 93 ARG A N 1
ATOM 738 C CA . ARG A 1 93 ? -3.326 5.813 17.413 1.00 60.72 93 ARG A CA 1
ATOM 739 C C . ARG A 1 93 ? -1.863 5.834 16.947 1.00 60.72 93 ARG A C 1
ATOM 741 O O . ARG A 1 93 ? -1.202 6.871 16.936 1.00 60.72 93 ARG A O 1
ATOM 748 N N . GLY A 1 94 ? -1.338 4.640 16.696 1.00 68.88 94 GLY A N 1
ATOM 749 C CA . GLY A 1 94 ? 0.083 4.378 16.841 1.00 68.88 94 GLY A CA 1
ATOM 750 C C . GLY A 1 94 ? 0.881 4.798 15.622 1.00 68.88 94 GLY A C 1
ATOM 751 O O . GLY A 1 94 ? 0.705 5.866 15.039 1.00 68.88 94 GLY A O 1
ATOM 752 N N . TRP A 1 95 ? 1.757 3.898 15.191 1.00 72.00 95 TRP A N 1
ATOM 753 C CA . TRP A 1 95 ? 2.572 4.103 14.003 1.00 72.00 95 TRP A CA 1
ATOM 754 C C . TRP A 1 95 ? 1.738 4.384 12.746 1.00 72.00 95 TRP A C 1
ATOM 756 O O . TRP A 1 95 ? 2.266 5.015 11.852 1.00 72.00 95 TRP A O 1
ATOM 766 N N . THR A 1 96 ? 0.456 3.999 12.686 1.00 74.62 96 THR A N 1
ATOM 767 C CA . THR A 1 96 ? -0.442 4.255 11.547 1.00 74.62 96 THR A CA 1
ATOM 768 C C . THR A 1 96 ? -0.849 5.716 11.381 1.00 74.62 96 THR A C 1
ATOM 770 O O . THR A 1 96 ? -1.356 6.068 10.326 1.00 74.62 96 THR A O 1
ATOM 773 N N . HIS A 1 97 ? -0.632 6.575 12.378 1.00 76.00 97 HIS A N 1
ATOM 774 C CA . HIS A 1 97 ? -0.868 8.022 12.274 1.00 76.00 97 HIS A CA 1
ATOM 775 C C . HIS A 1 97 ? 0.432 8.815 12.143 1.00 76.00 97 HIS A C 1
ATOM 777 O O . HIS A 1 97 ? 0.414 10.045 12.068 1.00 76.00 97 HIS A O 1
ATOM 783 N N . ALA A 1 98 ? 1.576 8.132 12.134 1.00 81.12 98 ALA A N 1
ATOM 784 C CA . ALA A 1 98 ? 2.861 8.794 12.049 1.00 81.12 98 ALA A CA 1
ATOM 785 C C . ALA A 1 98 ? 3.056 9.406 10.649 1.00 81.12 98 ALA A C 1
ATOM 787 O O . ALA A 1 98 ? 2.646 8.843 9.634 1.00 81.12 98 ALA A O 1
ATOM 788 N N . TRP A 1 99 ? 3.751 10.541 10.568 1.00 79.75 99 TRP A N 1
ATOM 789 C CA . TRP A 1 99 ? 4.013 11.207 9.288 1.00 79.75 99 TRP A CA 1
ATOM 790 C C . TRP A 1 99 ? 4.773 10.358 8.233 1.00 79.75 99 TRP A C 1
ATOM 792 O O . TRP A 1 99 ? 4.529 10.584 7.046 1.00 79.75 99 TRP A O 1
ATOM 802 N N . PRO A 1 100 ? 5.651 9.379 8.576 1.00 85.62 100 PRO A N 1
ATOM 803 C CA . PRO A 1 100 ? 6.355 8.587 7.571 1.00 85.62 100 PRO A CA 1
ATOM 804 C C . PRO A 1 100 ? 5.574 7.340 7.118 1.00 85.62 100 PRO A C 1
ATOM 806 O O . PRO A 1 100 ? 6.004 6.650 6.197 1.00 85.62 100 PRO A O 1
ATOM 809 N N . THR A 1 101 ? 4.424 7.044 7.726 1.00 85.81 101 THR A N 1
ATOM 810 C CA . THR A 1 101 ? 3.599 5.860 7.427 1.00 85.81 101 THR A CA 1
ATOM 811 C C . THR A 1 101 ? 3.262 5.674 5.947 1.00 85.81 101 THR A C 1
ATOM 813 O O . THR A 1 101 ? 3.460 4.566 5.445 1.00 85.81 101 THR A O 1
ATOM 816 N N . PRO A 1 102 ? 2.791 6.696 5.202 1.00 88.12 102 PRO A N 1
ATOM 817 C CA . PRO A 1 102 ? 2.445 6.487 3.799 1.00 88.12 102 PRO A CA 1
ATOM 818 C C . PRO A 1 102 ? 3.677 6.140 2.953 1.00 88.12 102 PRO A C 1
ATOM 820 O O . PRO A 1 102 ? 3.577 5.332 2.032 1.00 88.12 102 PRO A O 1
ATOM 823 N N . TRP A 1 103 ? 4.852 6.673 3.302 1.00 89.00 103 TRP A N 1
ATOM 824 C CA . TRP A 1 103 ? 6.119 6.355 2.639 1.00 89.00 103 TRP A CA 1
ATOM 825 C C . TRP A 1 103 ? 6.583 4.931 2.944 1.00 89.00 103 TRP A C 1
ATOM 827 O O . TRP A 1 103 ? 7.047 4.227 2.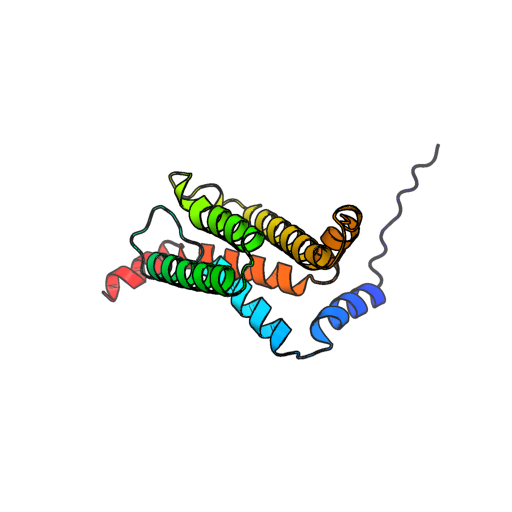049 1.00 89.00 103 TRP A O 1
ATOM 837 N N . PHE A 1 104 ? 6.401 4.475 4.185 1.00 88.88 104 PHE A N 1
ATOM 838 C CA . PHE A 1 104 ? 6.673 3.091 4.564 1.00 88.88 104 PHE A CA 1
ATOM 839 C C . PHE A 1 104 ? 5.787 2.107 3.789 1.00 88.88 104 PHE A C 1
ATOM 841 O O . PHE A 1 104 ? 6.282 1.116 3.253 1.00 88.88 104 PHE A O 1
ATOM 848 N N . PHE A 1 105 ? 4.494 2.408 3.645 1.00 88.31 105 PHE A N 1
ATOM 849 C CA . PHE A 1 105 ? 3.608 1.594 2.817 1.00 88.31 105 PHE A CA 1
ATOM 850 C C . PHE A 1 105 ? 3.967 1.644 1.332 1.00 88.31 105 PHE A C 1
ATOM 852 O O . PHE A 1 105 ? 3.955 0.600 0.683 1.00 88.31 105 PHE A O 1
ATOM 859 N N . ALA A 1 106 ? 4.325 2.813 0.794 1.00 89.62 106 ALA A N 1
ATOM 860 C CA . ALA A 1 106 ? 4.808 2.923 -0.581 1.00 89.62 106 ALA A CA 1
ATOM 861 C C . ALA A 1 106 ? 6.035 2.031 -0.821 1.00 89.62 106 ALA A C 1
ATOM 863 O O . ALA A 1 106 ? 6.084 1.325 -1.827 1.00 89.62 106 ALA A O 1
ATOM 864 N N . LEU A 1 107 ? 6.972 1.981 0.132 1.00 90.69 107 LEU A N 1
ATOM 865 C CA . LEU A 1 107 ? 8.125 1.084 0.071 1.00 90.69 107 LEU A CA 1
ATOM 866 C C . LEU A 1 107 ? 7.713 -0.395 0.114 1.00 90.69 107 LEU A C 1
ATOM 868 O O . LEU A 1 107 ? 8.193 -1.175 -0.706 1.00 90.69 107 LEU A O 1
ATOM 872 N N . ILE A 1 108 ? 6.808 -0.788 1.020 1.00 88.19 108 ILE A N 1
ATOM 873 C CA . ILE A 1 108 ? 6.299 -2.171 1.085 1.00 88.19 108 ILE A CA 1
ATOM 874 C C . ILE A 1 108 ? 5.673 -2.577 -0.250 1.00 88.19 108 ILE A C 1
ATOM 876 O O . ILE A 1 108 ? 5.973 -3.654 -0.762 1.00 88.19 108 ILE A O 1
ATOM 880 N N . PHE A 1 109 ? 4.831 -1.722 -0.836 1.00 88.50 109 PHE A N 1
ATOM 881 C CA . PHE A 1 109 ? 4.203 -2.017 -2.122 1.00 88.50 109 PHE A CA 1
ATOM 882 C C . PHE A 1 109 ? 5.209 -2.066 -3.270 1.00 88.50 109 PHE A C 1
ATOM 884 O O . PHE A 1 109 ? 5.089 -2.946 -4.118 1.00 88.50 109 PHE A O 1
ATOM 891 N N . ALA A 1 110 ? 6.219 -1.194 -3.282 1.00 88.56 110 ALA A N 1
ATOM 892 C CA . ALA A 1 110 ? 7.284 -1.227 -4.283 1.00 88.56 110 ALA A CA 1
ATOM 893 C C . ALA A 1 110 ? 8.096 -2.533 -4.210 1.00 88.56 110 ALA A C 1
ATOM 895 O O . ALA A 1 110 ? 8.353 -3.169 -5.231 1.00 88.56 110 ALA A O 1
ATOM 896 N N . VAL A 1 111 ? 8.436 -2.984 -2.998 1.00 88.69 111 VAL A N 1
ATOM 897 C CA . VAL A 1 111 ? 9.126 -4.266 -2.778 1.00 88.69 111 VAL A CA 1
ATOM 898 C C . VAL A 1 111 ? 8.233 -5.446 -3.162 1.00 88.69 111 VAL A C 1
ATOM 900 O O . VAL A 1 111 ? 8.699 -6.364 -3.832 1.00 88.69 111 VAL A O 1
ATOM 903 N N . ALA A 1 112 ? 6.950 -5.425 -2.790 1.00 85.44 112 ALA A N 1
ATOM 904 C CA . ALA A 1 112 ? 5.998 -6.476 -3.150 1.00 85.44 112 ALA A CA 1
ATOM 905 C C . ALA A 1 112 ? 5.774 -6.557 -4.669 1.00 85.44 112 ALA A C 1
ATOM 907 O O . ALA A 1 112 ? 5.655 -7.653 -5.217 1.00 85.44 112 ALA A O 1
ATOM 908 N N . TRP A 1 113 ? 5.756 -5.412 -5.356 1.00 86.12 113 TRP A N 1
ATOM 909 C CA . TRP A 1 113 ? 5.681 -5.338 -6.812 1.00 86.12 113 TRP A CA 1
ATOM 910 C C . TRP A 1 113 ? 6.903 -5.978 -7.470 1.00 86.12 113 TRP A C 1
ATOM 912 O O . TRP A 1 113 ? 6.756 -6.835 -8.341 1.00 86.12 113 TRP A O 1
ATOM 922 N N . GLU A 1 114 ? 8.104 -5.601 -7.031 1.00 87.12 114 GLU A N 1
ATOM 923 C CA . GLU A 1 114 ? 9.340 -6.184 -7.551 1.00 87.12 114 GLU A CA 1
ATOM 924 C C . GLU A 1 114 ? 9.407 -7.686 -7.264 1.00 87.12 114 GLU A C 1
ATOM 926 O O . GLU A 1 114 ? 9.746 -8.477 -8.141 1.00 87.12 114 GLU A O 1
ATOM 931 N N . TYR A 1 115 ? 9.001 -8.105 -6.068 1.00 84.56 115 TYR A N 1
ATOM 932 C CA . TYR A 1 115 ? 8.909 -9.514 -5.707 1.00 84.56 115 TYR A CA 1
ATOM 933 C C . TYR A 1 115 ? 7.962 -10.286 -6.640 1.00 84.56 115 TYR A C 1
ATOM 935 O O . TYR A 1 115 ? 8.332 -11.338 -7.161 1.00 84.56 115 TYR A O 1
ATOM 943 N N . ALA A 1 116 ? 6.772 -9.746 -6.919 1.00 81.75 116 ALA A N 1
ATOM 944 C CA . ALA A 1 116 ? 5.816 -10.348 -7.847 1.00 81.75 116 ALA A CA 1
ATOM 945 C C . ALA A 1 116 ? 6.336 -10.383 -9.296 1.00 81.75 116 ALA A C 1
ATOM 947 O O . ALA A 1 116 ? 6.079 -11.345 -10.019 1.00 81.75 116 ALA A O 1
ATOM 948 N N . ARG A 1 117 ? 7.099 -9.368 -9.725 1.00 82.81 117 ARG A N 1
ATOM 949 C CA . ARG A 1 117 ? 7.770 -9.352 -11.035 1.00 82.81 117 ARG A CA 1
ATOM 950 C C . ARG A 1 117 ? 8.830 -10.453 -11.125 1.00 82.81 117 ARG A C 1
ATOM 952 O O . ARG A 1 117 ? 8.930 -11.136 -12.140 1.00 82.81 117 ARG A O 1
ATOM 959 N N . VAL A 1 118 ? 9.613 -10.626 -10.062 1.00 83.88 118 VAL A N 1
ATOM 960 C CA . VAL A 1 118 ? 10.722 -11.590 -9.988 1.00 83.88 118 VAL A CA 1
ATOM 961 C C . VAL A 1 118 ? 10.238 -13.020 -9.788 1.00 83.88 118 VAL A C 1
ATOM 963 O O . VAL A 1 118 ? 10.945 -13.929 -10.199 1.00 83.88 118 VAL A O 1
ATOM 966 N N . GLN A 1 119 ? 9.038 -13.246 -9.244 1.00 69.00 119 GLN A N 1
ATOM 967 C CA . GLN A 1 119 ? 8.427 -14.582 -9.142 1.00 69.00 119 GLN A CA 1
ATOM 968 C C . GLN A 1 119 ? 8.327 -15.311 -10.496 1.00 69.00 119 GLN A C 1
ATOM 970 O O . GLN A 1 119 ? 8.300 -16.536 -10.532 1.00 69.00 119 GLN A O 1
ATOM 975 N N . GLN A 1 120 ? 8.327 -14.583 -11.619 1.00 62.88 120 GLN A N 1
ATOM 976 C CA . GLN A 1 120 ? 8.382 -15.172 -12.965 1.00 62.88 120 GLN A CA 1
ATOM 977 C C . GLN A 1 120 ? 9.807 -15.591 -13.400 1.00 62.88 120 GLN A C 1
ATOM 979 O O . GLN A 1 120 ? 9.985 -16.138 -14.486 1.00 62.88 120 GLN A O 1
ATOM 984 N N . GLY A 1 121 ? 10.824 -15.340 -12.571 1.00 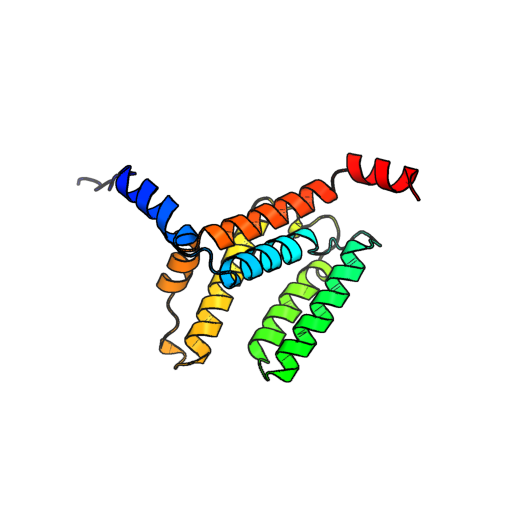60.59 121 GLY A N 1
ATOM 985 C CA . GLY A 1 121 ? 12.242 -15.609 -12.811 1.00 60.59 121 GLY A CA 1
ATOM 986 C C . GLY A 1 121 ? 12.968 -16.138 -11.564 1.00 60.59 121 GLY A C 1
ATOM 987 O O . GLY A 1 121 ? 12.363 -16.568 -10.588 1.00 60.59 121 GLY A O 1
ATOM 988 N N . TRP A 1 122 ? 14.302 -16.159 -11.595 1.00 60.12 122 TRP A N 1
ATOM 989 C CA . TRP A 1 122 ? 15.122 -16.689 -10.495 1.00 60.12 122 TRP A CA 1
ATOM 990 C C . TRP A 1 122 ? 15.436 -15.587 -9.465 1.00 60.12 122 TRP A C 1
ATOM 992 O O . TRP A 1 122 ? 15.608 -14.433 -9.846 1.00 60.12 122 TRP A O 1
ATOM 1002 N N . PHE A 1 123 ? 15.591 -15.917 -8.172 1.00 58.75 123 PHE A N 1
ATOM 1003 C CA . PHE A 1 123 ? 15.806 -14.950 -7.067 1.00 58.75 123 PHE A CA 1
ATOM 1004 C C . PHE A 1 123 ? 16.937 -13.920 -7.288 1.00 58.75 123 PHE A C 1
ATOM 1006 O O . PHE A 1 123 ? 16.925 -12.852 -6.681 1.00 58.75 123 PHE A O 1
ATOM 1013 N N . ARG A 1 124 ? 17.901 -14.201 -8.175 1.00 61.94 124 ARG A N 1
ATOM 1014 C CA . ARG A 1 124 ? 18.968 -13.261 -8.570 1.00 61.94 124 ARG A CA 1
ATOM 1015 C C . ARG A 1 124 ? 18.490 -12.079 -9.420 1.00 61.94 124 ARG A C 1
ATOM 1017 O O . ARG A 1 124 ? 19.280 -11.182 -9.683 1.00 61.94 124 ARG A O 1
ATOM 1024 N N . SER A 1 125 ? 17.236 -12.078 -9.857 1.00 77.62 125 SER A N 1
ATOM 1025 C CA . SER A 1 125 ? 16.660 -11.018 -10.685 1.00 77.62 125 SER A CA 1
ATOM 1026 C C . SER A 1 125 ? 16.014 -9.886 -9.882 1.00 77.62 125 SER A C 1
ATOM 1028 O O . SER A 1 125 ? 15.521 -8.944 -10.503 1.00 77.62 125 SER A O 1
ATOM 1030 N N . PHE A 1 126 ? 15.995 -9.968 -8.544 1.00 86.69 126 PHE A N 1
ATOM 1031 C CA . PHE A 1 126 ? 15.541 -8.870 -7.690 1.00 86.69 126 PHE A CA 1
ATOM 1032 C C . PHE A 1 126 ? 16.528 -7.707 -7.750 1.00 86.69 126 PHE A C 1
ATOM 1034 O O . PHE A 1 126 ? 17.711 -7.882 -7.456 1.00 86.69 126 PHE A O 1
ATOM 1041 N N . SER A 1 127 ? 16.034 -6.520 -8.100 1.00 88.81 127 SER A N 1
ATOM 1042 C CA . SER A 1 127 ? 16.838 -5.303 -8.160 1.00 88.81 127 SER A CA 1
ATOM 1043 C C . SER A 1 127 ? 16.219 -4.186 -7.331 1.00 88.81 127 SER A C 1
ATOM 1045 O O . SER A 1 127 ? 15.053 -3.832 -7.496 1.00 88.81 127 SER A O 1
ATOM 1047 N N . TRP A 1 128 ? 17.042 -3.571 -6.481 1.00 87.69 128 TRP A N 1
ATOM 1048 C CA . TRP A 1 128 ? 16.686 -2.337 -5.781 1.00 87.69 128 TRP A CA 1
ATOM 1049 C C . TRP A 1 128 ? 16.474 -1.163 -6.738 1.00 87.69 128 TRP A C 1
ATOM 1051 O O . TRP A 1 128 ? 15.714 -0.259 -6.412 1.00 87.69 128 TRP A O 1
ATOM 1061 N N . GLU A 1 129 ? 17.082 -1.197 -7.924 1.00 88.31 129 GLU A N 1
ATOM 1062 C CA . GLU A 1 129 ? 16.855 -0.196 -8.968 1.00 88.31 129 GLU A CA 1
ATOM 1063 C C . GLU A 1 129 ? 15.388 -0.200 -9.408 1.00 88.31 129 GLU A C 1
ATOM 1065 O O . GLU A 1 129 ? 14.749 0.841 -9.382 1.00 88.31 129 GLU A O 1
ATOM 1070 N N . ASN A 1 130 ? 14.790 -1.378 -9.623 1.00 86.81 130 ASN A N 1
ATOM 1071 C CA . ASN A 1 130 ? 13.370 -1.494 -9.976 1.00 86.81 130 ASN A CA 1
ATOM 1072 C C . ASN A 1 130 ? 12.431 -1.031 -8.851 1.00 86.81 130 ASN A C 1
ATOM 1074 O O . ASN A 1 130 ? 11.335 -0.528 -9.111 1.00 86.81 130 ASN A O 1
ATOM 1078 N N . VAL A 1 131 ? 12.836 -1.219 -7.591 1.00 87.38 131 VAL A N 1
ATOM 1079 C CA . VAL A 1 131 ? 12.090 -0.707 -6.432 1.00 87.38 131 VAL A CA 1
ATOM 1080 C C . VAL A 1 131 ? 12.120 0.822 -6.434 1.00 87.38 131 VAL A C 1
ATOM 1082 O O . VAL A 1 131 ? 11.083 1.454 -6.239 1.00 87.38 131 VAL A O 1
ATOM 1085 N N . LEU A 1 132 ? 13.285 1.424 -6.688 1.00 86.56 132 LEU A N 1
ATOM 1086 C CA . LEU A 1 132 ? 13.425 2.876 -6.799 1.00 86.56 132 LEU A CA 1
ATOM 1087 C C . LEU A 1 132 ? 12.670 3.419 -8.016 1.00 86.56 132 LEU A C 1
ATOM 1089 O O . LEU A 1 132 ? 11.955 4.405 -7.870 1.00 86.56 132 LEU A O 1
ATOM 1093 N N . ASP A 1 133 ? 12.725 2.738 -9.158 1.00 84.12 133 ASP A N 1
ATOM 1094 C CA . ASP A 1 133 ? 11.969 3.071 -10.368 1.00 84.12 133 ASP A CA 1
ATOM 1095 C C . ASP A 1 133 ? 10.462 3.024 -10.132 1.00 84.12 133 ASP A C 1
ATOM 1097 O O . ASP A 1 133 ? 9.720 3.871 -10.622 1.00 84.12 133 ASP A O 1
ATOM 1101 N N . PHE A 1 134 ? 9.967 2.066 -9.347 1.00 83.44 134 PHE A N 1
ATOM 1102 C CA . PHE A 1 134 ? 8.563 2.073 -8.947 1.00 83.44 134 PHE A CA 1
ATOM 1103 C C . PHE A 1 134 ? 8.223 3.351 -8.167 1.00 83.44 134 PHE A C 1
ATOM 1105 O O . PHE A 1 134 ? 7.204 3.987 -8.434 1.00 83.44 134 PHE A O 1
ATOM 1112 N N . LEU A 1 135 ? 9.074 3.751 -7.222 1.00 85.56 135 LEU A N 1
ATOM 1113 C CA . LEU A 1 135 ? 8.836 4.933 -6.393 1.00 85.56 135 LEU A CA 1
ATOM 1114 C C . LEU A 1 135 ? 8.949 6.248 -7.183 1.00 85.56 135 LEU A C 1
ATOM 1116 O O . LEU A 1 135 ? 8.220 7.192 -6.880 1.00 85.56 135 LEU A O 1
ATOM 1120 N N . THR A 1 136 ? 9.827 6.317 -8.187 1.00 80.12 136 THR A N 1
ATOM 1121 C CA . THR A 1 136 ? 10.105 7.541 -8.959 1.00 80.12 136 THR A CA 1
ATOM 1122 C C . THR A 1 136 ? 9.306 7.622 -10.262 1.00 80.12 136 THR A C 1
ATOM 1124 O O . THR A 1 136 ? 8.657 8.636 -10.516 1.00 80.12 136 THR A O 1
ATOM 1127 N N . LEU A 1 137 ? 9.295 6.559 -11.071 1.00 75.94 137 LEU A N 1
ATOM 1128 C CA . LEU A 1 137 ? 8.637 6.516 -12.383 1.00 75.94 137 LEU A CA 1
ATOM 1129 C C . LEU A 1 137 ? 7.145 6.190 -12.279 1.00 75.94 137 LEU A C 1
ATOM 1131 O O . LEU A 1 137 ? 6.362 6.598 -13.136 1.00 75.94 137 LEU A O 1
ATOM 1135 N N . ARG A 1 138 ? 6.715 5.478 -11.227 1.00 81.62 1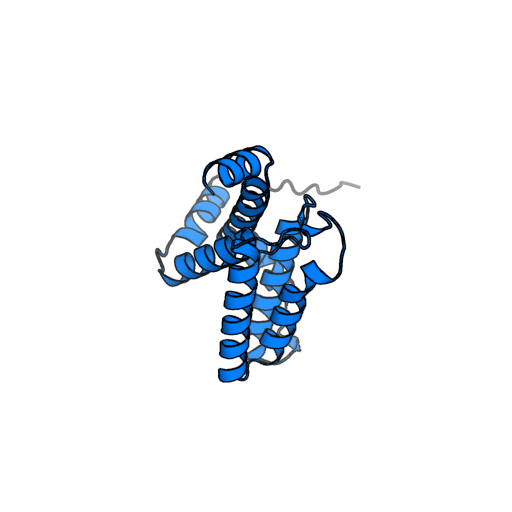38 ARG A N 1
ATOM 1136 C CA . ARG A 1 138 ? 5.295 5.152 -10.977 1.00 81.62 138 ARG A CA 1
ATOM 1137 C C . ARG A 1 138 ? 4.726 5.953 -9.811 1.00 81.62 138 ARG A C 1
ATOM 1139 O O . ARG A 1 138 ? 3.918 5.460 -9.020 1.00 81.62 138 ARG A O 1
ATOM 1146 N N . TRP A 1 139 ? 5.114 7.225 -9.749 1.00 81.12 139 TRP A N 1
ATOM 1147 C CA . TRP A 1 139 ? 4.742 8.147 -8.680 1.00 81.12 139 TRP A CA 1
ATOM 1148 C C . TRP A 1 139 ? 3.223 8.273 -8.480 1.00 81.12 139 TRP A C 1
ATOM 1150 O O . TRP A 1 139 ? 2.788 8.549 -7.368 1.00 81.12 139 TRP A O 1
ATOM 1160 N N . ILE A 1 140 ? 2.394 8.015 -9.502 1.00 85.44 140 ILE A N 1
ATOM 1161 C CA . ILE A 1 140 ? 0.927 8.057 -9.378 1.00 85.44 140 ILE A CA 1
ATOM 1162 C C . ILE A 1 140 ? 0.378 7.016 -8.387 1.00 85.44 140 ILE A C 1
ATOM 1164 O O . ILE A 1 140 ? -0.596 7.284 -7.682 1.00 85.44 140 ILE A O 1
ATOM 1168 N N . PHE A 1 141 ? 1.024 5.851 -8.258 1.00 86.94 141 PHE A N 1
ATOM 1169 C CA . PHE A 1 141 ? 0.656 4.863 -7.240 1.00 86.94 141 PHE A CA 1
ATOM 1170 C C . PHE A 1 141 ? 1.088 5.318 -5.848 1.00 86.94 141 PHE A C 1
ATOM 1172 O O . PHE A 1 141 ? 0.332 5.168 -4.890 1.00 86.94 141 PHE A O 1
ATOM 1179 N N . VAL A 1 142 ? 2.261 5.946 -5.744 1.00 87.81 142 VAL A N 1
ATOM 1180 C CA . VAL A 1 142 ? 2.727 6.572 -4.500 1.00 87.81 142 VAL A CA 1
ATOM 1181 C C . VAL A 1 142 ? 1.757 7.680 -4.073 1.00 87.81 142 VAL A C 1
ATOM 1183 O O . VAL A 1 142 ? 1.329 7.716 -2.921 1.00 87.81 142 VAL A O 1
ATOM 1186 N N . ALA A 1 143 ? 1.313 8.519 -5.010 1.00 88.44 143 ALA A N 1
ATOM 1187 C CA . ALA A 1 143 ? 0.311 9.551 -4.773 1.00 88.44 143 ALA A CA 1
ATOM 1188 C C . ALA A 1 143 ? -1.033 8.958 -4.326 1.00 88.44 143 ALA A C 1
ATOM 1190 O O . ALA A 1 143 ? -1.632 9.471 -3.385 1.00 88.44 143 ALA A O 1
ATOM 1191 N N . ALA A 1 144 ? -1.486 7.852 -4.928 1.00 90.69 144 ALA A N 1
ATOM 1192 C CA . ALA A 1 144 ? -2.714 7.163 -4.525 1.00 90.69 144 ALA A CA 1
ATOM 1193 C C . ALA A 1 144 ? -2.644 6.607 -3.089 1.00 90.69 144 ALA A C 1
ATOM 1195 O O . ALA A 1 144 ? -3.624 6.710 -2.342 1.00 90.69 144 ALA A O 1
ATOM 1196 N N . ILE A 1 145 ? -1.488 6.061 -2.692 1.00 90.62 145 ILE A N 1
ATOM 1197 C CA . ILE A 1 145 ? -1.214 5.585 -1.326 1.00 90.62 145 ILE A CA 1
ATOM 1198 C C . ILE A 1 145 ? -1.246 6.758 -0.343 1.00 90.62 145 ILE A C 1
ATOM 1200 O O . ILE A 1 145 ? -1.956 6.705 0.663 1.00 90.62 145 ILE A O 1
ATOM 1204 N N . ILE A 1 146 ? -0.529 7.839 -0.657 1.00 90.81 146 ILE A N 1
ATOM 1205 C CA . ILE A 1 146 ? -0.480 9.054 0.162 1.00 90.81 146 ILE A CA 1
ATOM 1206 C C . ILE A 1 146 ? -1.882 9.664 0.309 1.00 90.81 146 ILE A C 1
ATOM 1208 O O . ILE A 1 146 ? -2.316 9.954 1.424 1.00 90.81 146 ILE A O 1
ATOM 1212 N N . ALA A 1 147 ? -2.625 9.807 -0.790 1.00 91.31 147 ALA A N 1
ATOM 1213 C CA . ALA A 1 147 ? -3.978 10.356 -0.794 1.00 91.31 147 ALA A CA 1
ATOM 1214 C C . ALA A 1 147 ? -4.947 9.513 0.048 1.00 91.31 147 ALA A C 1
ATOM 1216 O O . ALA A 1 147 ? -5.717 10.056 0.843 1.00 91.31 147 ALA A O 1
ATOM 1217 N N . GLY A 1 148 ? -4.886 8.183 -0.073 1.00 89.81 148 GLY A N 1
ATOM 1218 C CA . GLY A 1 148 ? -5.692 7.286 0.752 1.00 89.81 148 GLY A C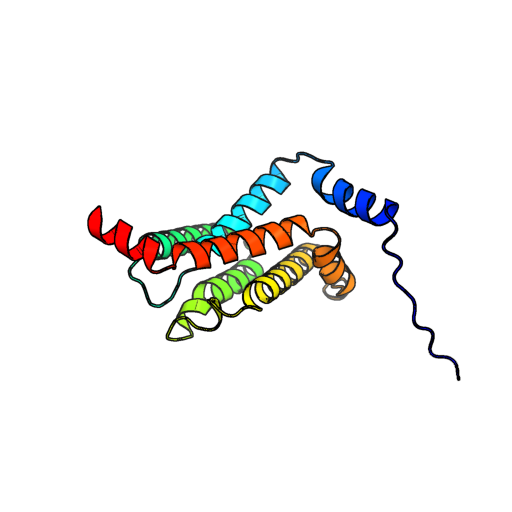A 1
ATOM 1219 C C . GLY A 1 148 ? -5.343 7.396 2.235 1.00 89.81 148 GLY A C 1
ATOM 1220 O O . GLY A 1 148 ? -6.237 7.454 3.074 1.00 89.81 148 GLY A O 1
ATOM 1221 N N . HIS A 1 149 ? -4.058 7.521 2.562 1.00 89.44 149 HIS A N 1
ATOM 1222 C CA . HIS A 1 149 ? -3.607 7.678 3.940 1.00 89.44 149 HIS A CA 1
ATOM 1223 C C . HIS A 1 149 ? -4.056 9.010 4.560 1.00 89.44 149 HIS A C 1
ATOM 1225 O O . HIS A 1 149 ? -4.576 9.039 5.673 1.00 89.44 149 HIS A O 1
ATOM 1231 N N . TYR A 1 150 ? -3.944 10.124 3.835 1.00 87.75 150 TYR A N 1
ATOM 1232 C CA . TYR A 1 150 ? -4.490 11.397 4.315 1.00 87.75 150 TYR A CA 1
ATOM 1233 C C . TYR A 1 150 ? -6.016 11.371 4.423 1.00 87.75 150 TYR A C 1
ATOM 1235 O O . TYR A 1 150 ? -6.570 11.986 5.331 1.00 87.75 150 TYR A O 1
ATOM 1243 N N . THR A 1 151 ? -6.700 10.619 3.556 1.00 86.88 151 THR A N 1
ATOM 1244 C CA . THR A 1 151 ? -8.144 10.383 3.687 1.00 86.88 151 THR A CA 1
ATOM 1245 C C . THR A 1 151 ? -8.461 9.624 4.977 1.00 86.88 151 THR A C 1
ATOM 1247 O O . THR A 1 151 ? -9.396 10.001 5.679 1.00 86.88 151 THR A O 1
ATOM 1250 N N . HIS A 1 152 ? -7.666 8.611 5.337 1.00 84.94 152 HIS A N 1
ATOM 1251 C CA . HIS A 1 152 ? -7.775 7.926 6.628 1.00 84.94 152 HIS A CA 1
ATOM 1252 C C . HIS A 1 152 ? -7.633 8.909 7.802 1.00 84.94 152 HIS A C 1
ATOM 1254 O O . HIS A 1 152 ? -8.520 8.976 8.653 1.00 84.94 152 HIS A O 1
ATOM 1260 N N . LEU A 1 153 ? -6.585 9.744 7.796 1.00 83.06 153 LEU A N 1
ATOM 1261 C CA . LEU A 1 153 ? -6.372 10.770 8.826 1.00 83.06 153 LEU A CA 1
ATOM 1262 C C . LEU A 1 153 ? -7.532 11.772 8.901 1.00 83.06 153 LEU A C 1
ATOM 1264 O O . LEU A 1 153 ? -7.959 12.143 9.991 1.00 83.06 153 LEU A O 1
ATOM 1268 N N . PHE A 1 154 ? -8.063 12.191 7.749 1.00 81.06 154 PHE A N 1
ATOM 1269 C CA . PHE A 1 154 ? -9.192 13.113 7.659 1.00 81.06 154 PHE A CA 1
ATOM 1270 C C . PHE A 1 154 ? -10.484 12.511 8.231 1.00 81.06 154 PHE A C 1
ATOM 1272 O O . PHE A 1 154 ? -11.196 13.175 8.986 1.00 81.06 154 PHE A O 1
ATOM 1279 N N . LEU A 1 155 ? -10.777 11.247 7.913 1.00 74.81 155 LEU A N 1
ATOM 1280 C CA . LEU A 1 155 ? -11.946 10.530 8.436 1.00 74.81 155 LEU A CA 1
ATOM 1281 C C . LEU A 1 155 ? -11.861 10.280 9.947 1.00 74.81 155 LEU A C 1
ATOM 1283 O O . LEU A 1 155 ? -12.898 10.122 10.596 1.00 74.81 155 LEU A O 1
ATOM 1287 N N . ASP A 1 156 ? -10.650 10.277 10.501 1.00 72.19 156 ASP A N 1
ATOM 1288 C CA . ASP A 1 156 ? -10.390 10.127 11.931 1.00 72.19 156 ASP A CA 1
ATOM 1289 C C . ASP A 1 156 ? -10.329 11.474 12.693 1.00 72.19 156 ASP A C 1
ATOM 1291 O O . ASP A 1 156 ? -10.054 11.534 13.898 1.00 72.19 156 ASP A O 1
ATOM 1295 N N . LEU A 1 157 ? -10.627 12.599 12.028 1.00 74.06 157 LEU A N 1
ATOM 1296 C CA . LEU A 1 157 ? -10.709 13.898 12.697 1.00 74.06 157 LEU A CA 1
ATOM 1297 C C . LEU A 1 157 ? -11.931 13.977 13.643 1.00 74.06 157 LEU A C 1
ATOM 1299 O O . LEU A 1 157 ? -13.042 13.573 13.276 1.00 74.06 157 LEU A O 1
ATOM 1303 N N . PRO A 1 158 ? -11.793 14.587 14.843 1.00 63.34 158 PRO A N 1
ATOM 1304 C CA . PRO A 1 158 ? -12.876 14.691 15.831 1.00 63.34 158 PRO A CA 1
ATOM 1305 C C . PRO A 1 158 ? -14.155 15.373 15.319 1.00 63.34 158 PRO A C 1
ATOM 1307 O O . PRO A 1 158 ? -15.253 15.055 15.774 1.00 63.34 158 PRO A O 1
ATOM 1310 N N . VAL A 1 159 ? -14.035 16.285 14.351 1.00 60.00 159 VAL A N 1
ATOM 1311 C CA . VAL A 1 159 ? -15.179 16.969 13.723 1.00 60.00 159 VAL A CA 1
ATOM 1312 C C . VAL A 1 159 ? -16.109 15.966 13.036 1.00 60.00 159 VAL A C 1
ATOM 1314 O O . VAL A 1 159 ? -17.328 16.047 13.179 1.00 60.00 159 VAL A O 1
ATOM 1317 N N . PHE A 1 160 ? -15.553 14.966 12.352 1.00 58.56 160 PHE A N 1
ATOM 1318 C CA . PHE A 1 160 ? -16.348 13.958 11.654 1.00 58.56 160 PHE A CA 1
ATOM 1319 C C . PHE A 1 160 ? -16.983 12.956 12.631 1.00 58.56 160 PHE A C 1
ATOM 1321 O O . PHE A 1 160 ? -18.126 12.527 12.444 1.00 58.56 160 PHE A O 1
ATOM 1328 N N . SER A 1 161 ? -16.296 12.644 13.738 1.00 58.16 161 SER A N 1
ATOM 1329 C CA . SER A 1 161 ? -16.852 11.804 14.811 1.00 58.16 161 SER A CA 1
ATOM 1330 C C . SER A 1 161 ? -18.007 12.480 15.570 1.00 58.16 161 SER A C 1
ATOM 1332 O O . SER A 1 161 ? -18.868 11.791 16.125 1.00 58.16 161 SER A O 1
ATOM 1334 N N . TYR A 1 162 ? -18.066 13.816 15.579 1.00 58.28 162 TYR A N 1
ATOM 1335 C CA . TYR A 1 162 ? -19.190 14.585 16.117 1.00 58.28 162 TYR A CA 1
ATOM 1336 C C . TYR A 1 162 ? -20.436 14.493 15.219 1.00 58.28 162 TYR A C 1
ATOM 1338 O O . TYR A 1 162 ? -21.512 14.151 15.707 1.00 58.28 162 TYR A O 1
ATOM 1346 N N . PHE A 1 163 ? -20.298 14.691 13.901 1.00 58.28 163 PHE A N 1
ATOM 1347 C CA . PHE A 1 163 ? -21.419 14.548 12.957 1.00 58.28 163 PHE A CA 1
ATOM 1348 C C . PHE A 1 163 ? -21.979 13.125 12.912 1.00 58.28 163 PHE A C 1
ATOM 1350 O O . PHE A 1 163 ? -23.195 12.934 12.910 1.00 58.28 163 PHE A O 1
ATOM 1357 N N . LYS A 1 164 ? -21.103 12.116 12.951 1.00 56.50 164 LYS A N 1
ATOM 1358 C CA . LYS A 1 164 ? -21.502 10.704 12.952 1.00 56.50 164 LYS A CA 1
ATOM 1359 C C . LYS A 1 164 ? -22.389 10.329 14.144 1.00 56.50 164 LYS A C 1
ATOM 1361 O O . LYS A 1 164 ? -23.307 9.542 13.967 1.00 56.50 164 LYS A O 1
ATOM 1366 N N . ARG A 1 165 ? -22.135 10.896 15.331 1.00 57.66 165 ARG A N 1
ATOM 1367 C CA . ARG A 1 165 ? -22.933 10.655 16.551 1.00 57.66 165 ARG A CA 1
ATOM 1368 C C . ARG A 1 165 ? -24.284 11.368 16.556 1.00 57.66 165 ARG A C 1
ATOM 1370 O O . ARG A 1 165 ? -25.143 11.011 17.346 1.00 57.66 165 ARG A O 1
ATOM 1377 N N . ARG A 1 166 ? -24.467 12.384 15.708 1.00 56.59 166 ARG A N 1
ATOM 1378 C CA . ARG A 1 166 ? -25.708 13.168 15.623 1.00 56.59 166 ARG A CA 1
ATOM 1379 C C . ARG A 1 166 ? -26.711 12.600 14.610 1.00 56.59 166 ARG A C 1
ATOM 1381 O O . ARG A 1 166 ? -27.870 12.993 14.630 1.00 56.59 166 ARG A O 1
ATOM 1388 N N . LEU A 1 167 ? -26.256 11.718 13.718 1.00 56.94 167 LEU A N 1
ATOM 1389 C CA . LEU A 1 167 ? -27.042 11.115 12.631 1.00 56.94 167 LEU A CA 1
ATOM 1390 C C . LEU A 1 167 ? -27.342 9.615 12.845 1.00 56.94 167 LEU A C 1
ATOM 1392 O O . LEU A 1 167 ? -27.935 8.990 11.968 1.00 56.94 167 LEU A O 1
ATOM 1396 N N . SER A 1 168 ? -26.907 9.036 13.969 1.00 48.81 168 SER A N 1
ATOM 1397 C CA . SER A 1 168 ? -27.196 7.660 14.407 1.00 48.81 168 SER A CA 1
ATOM 1398 C C . SER A 1 168 ? -28.124 7.663 15.606 1.00 48.81 168 SER A C 1
ATOM 1400 O O . SER A 1 168 ? -29.009 6.789 15.652 1.00 48.81 168 SER A O 1
#

Sequence (168 aa):
MAIAGGQVELSADKLIEFANHPLHDGDVRTLLICIAFTWFMALFPDVDTESRPRKMFHRAAFVAITILWYFNAYDLMALFALVAIAPLLHKHRGWTHAWPTPWFFALIFAVAWEYARVQQGWFRSFSWENVLDFLTLRWIFVAAIIAGHYTHLFLDLPVFSYFKRRLS

Foldseek 3Di:
DDPPPPDPPPPVVVVVCLVCQQVVDPPVVLVVLLVVLLLLQLLLDAQPDPDPSVVVNVVVLVVVLVVCVVVVVVVVSVLSVCSSCVNVVDDDPPPLVDPCNLVVVLLSVLQVVLVVVCVVDDPVSRDPVSSVCCVRSVVSSSVSSVNSSVSNVVCPDVVNVVVVVVVD

Radius of gyration: 19.02 Å; chains: 1; bounding box: 67×42×42 Å